Protein AF-A0A6I5CLM1-F1 (afdb_monomer_lite)

Radius of gyration: 17.9 Å; chains: 1; bounding box: 53×29×47 Å

Structure (mmCIF, N/CA/C/O backbone):
data_AF-A0A6I5CLM1-F1
#
_entry.id   AF-A0A6I5CLM1-F1
#
loop_
_atom_site.group_PDB
_atom_site.id
_atom_site.type_symbol
_atom_site.label_atom_id
_atom_site.label_alt_id
_atom_site.label_comp_id
_atom_site.label_asym_id
_atom_site.label_entity_id
_atom_site.label_seq_id
_atom_site.pdbx_PDB_ins_code
_atom_site.Cartn_x
_atom_site.Cartn_y
_atom_site.Cartn_z
_atom_site.occupancy
_atom_site.B_iso_or_equiv
_atom_site.auth_seq_id
_atom_site.auth_comp_id
_atom_site.auth_asym_id
_atom_site.auth_atom_id
_atom_site.pdbx_PDB_model_num
ATOM 1 N N . VAL A 1 1 ? 10.760 -8.159 10.565 1.00 35.19 1 VAL A N 1
ATOM 2 C CA . VAL A 1 1 ? 11.698 -9.133 9.958 1.00 35.19 1 VAL A CA 1
ATOM 3 C C . VAL A 1 1 ? 11.232 -9.385 8.535 1.00 35.19 1 VAL A C 1
ATOM 5 O O . VAL A 1 1 ? 10.293 -10.131 8.344 1.00 35.19 1 VAL A O 1
ATOM 8 N N . VAL A 1 2 ? 11.867 -8.738 7.556 1.00 48.34 2 VAL A N 1
ATOM 9 C CA . VAL A 1 2 ? 11.729 -9.040 6.118 1.00 48.34 2 VAL A CA 1
ATOM 10 C C . VAL A 1 2 ? 12.739 -10.149 5.775 1.00 48.34 2 VAL A C 1
ATOM 12 O O . VAL A 1 2 ? 13.661 -9.957 4.990 1.00 48.34 2 VAL A O 1
ATOM 15 N N . ARG A 1 3 ? 12.694 -11.292 6.476 1.00 52.75 3 ARG A N 1
ATOM 16 C CA . ARG A 1 3 ? 13.681 -12.371 6.238 1.00 52.75 3 ARG A CA 1
ATOM 17 C C . ARG A 1 3 ? 13.321 -13.227 5.032 1.00 52.75 3 ARG A C 1
ATOM 19 O O . ARG A 1 3 ? 14.227 -13.722 4.378 1.00 52.75 3 ARG A O 1
ATOM 26 N N . GLU A 1 4 ? 12.035 -13.365 4.728 1.00 69.25 4 GLU A N 1
ATOM 27 C CA . GLU A 1 4 ? 11.574 -14.263 3.663 1.00 69.25 4 GLU A CA 1
ATOM 28 C C . GLU A 1 4 ? 11.433 -13.569 2.303 1.00 69.25 4 GLU A C 1
ATOM 30 O O . GLU A 1 4 ? 11.661 -14.202 1.275 1.00 69.25 4 GLU A O 1
ATOM 35 N N . ALA A 1 5 ? 11.152 -12.261 2.272 1.00 73.94 5 ALA A N 1
ATOM 36 C CA . ALA A 1 5 ? 11.068 -11.515 1.013 1.00 73.94 5 ALA A CA 1
ATOM 37 C C . ALA A 1 5 ? 12.449 -11.140 0.449 1.00 73.94 5 ALA A C 1
ATOM 39 O O . ALA A 1 5 ? 12.628 -11.141 -0.763 1.00 73.94 5 ALA A O 1
ATOM 40 N N . THR A 1 6 ? 13.449 -10.881 1.304 1.00 83.50 6 THR A N 1
ATOM 41 C CA . THR A 1 6 ? 14.789 -10.445 0.861 1.00 83.50 6 THR A CA 1
ATOM 42 C C . THR A 1 6 ? 15.427 -11.405 -0.158 1.00 83.50 6 THR A C 1
ATOM 44 O O . THR A 1 6 ? 15.868 -10.935 -1.204 1.00 83.50 6 THR A O 1
ATOM 47 N N . PRO A 1 7 ? 15.447 -12.740 0.045 1.00 87.06 7 PRO A N 1
ATOM 48 C CA . PRO A 1 7 ? 15.981 -13.660 -0.960 1.00 87.06 7 PRO A CA 1
ATOM 49 C C . PRO A 1 7 ? 15.226 -13.626 -2.297 1.00 87.06 7 PRO A C 1
ATOM 51 O O . PRO A 1 7 ? 15.865 -13.711 -3.346 1.00 87.06 7 PRO A O 1
ATOM 54 N N . LYS A 1 8 ? 13.891 -13.479 -2.264 1.00 86.81 8 LYS A N 1
ATOM 55 C CA . LYS A 1 8 ? 13.044 -13.383 -3.464 1.00 86.81 8 LYS A CA 1
ATOM 56 C C . LYS A 1 8 ? 13.321 -12.083 -4.226 1.00 86.81 8 LYS A C 1
ATOM 58 O O . LYS A 1 8 ? 13.595 -12.122 -5.417 1.00 86.81 8 LYS A O 1
ATOM 63 N N . LEU A 1 9 ? 13.371 -10.952 -3.525 1.00 88.44 9 LEU A N 1
ATOM 64 C CA . LEU A 1 9 ? 13.687 -9.644 -4.107 1.00 88.44 9 LEU A CA 1
ATOM 65 C C . LEU A 1 9 ? 15.097 -9.599 -4.704 1.00 88.44 9 LEU A C 1
ATOM 67 O O . LEU A 1 9 ? 15.275 -9.111 -5.814 1.00 88.44 9 LEU A O 1
ATOM 71 N N . LEU A 1 10 ? 16.093 -10.179 -4.026 1.00 90.62 10 LEU A N 1
ATOM 72 C CA . LEU A 1 10 ? 17.446 -10.302 -4.578 1.00 90.62 10 LEU A CA 1
ATOM 73 C C . LEU A 1 10 ? 17.489 -11.199 -5.823 1.00 90.62 10 LEU A C 1
ATOM 75 O O . LEU A 1 10 ? 18.345 -11.016 -6.684 1.00 90.62 10 LEU A O 1
ATOM 79 N N . HIS A 1 11 ? 16.601 -12.190 -5.926 1.00 90.94 11 HIS A N 1
ATOM 80 C CA . HIS A 1 11 ? 16.484 -13.003 -7.133 1.00 90.94 11 HIS A CA 1
ATOM 81 C C . HIS A 1 11 ? 15.895 -12.207 -8.300 1.00 90.94 11 HIS A C 1
ATOM 83 O O . HIS A 1 11 ? 16.470 -12.253 -9.388 1.00 90.94 11 HIS A O 1
ATOM 89 N N . VAL A 1 12 ? 14.837 -11.429 -8.052 1.00 92.81 12 VAL A N 1
ATOM 90 C CA . VAL A 1 12 ? 14.243 -10.522 -9.045 1.00 92.81 12 VAL A CA 1
ATOM 91 C C . VAL A 1 12 ? 15.262 -9.474 -9.498 1.00 92.81 12 VAL A C 1
ATOM 93 O O . VAL A 1 12 ? 15.485 -9.336 -10.696 1.00 92.81 12 VAL A O 1
ATOM 96 N N . ALA A 1 13 ? 15.966 -8.815 -8.574 1.00 91.88 13 ALA A N 1
ATOM 97 C CA . ALA A 1 13 ? 17.010 -7.840 -8.900 1.00 91.88 13 ALA A CA 1
ATOM 98 C C . ALA A 1 13 ? 18.083 -8.426 -9.837 1.00 91.88 13 ALA A C 1
ATOM 100 O O . ALA A 1 13 ? 18.409 -7.837 -10.865 1.00 91.88 13 ALA A O 1
ATOM 101 N N . ARG A 1 14 ? 18.561 -9.646 -9.550 1.00 92.75 14 ARG A N 1
ATOM 102 C CA . ARG A 1 14 ? 19.512 -10.347 -10.429 1.00 92.75 14 ARG A CA 1
ATOM 103 C C . ARG A 1 14 ? 18.935 -10.651 -11.813 1.00 92.75 14 ARG A C 1
ATOM 105 O O . ARG A 1 14 ? 19.669 -10.548 -12.791 1.00 92.75 14 ARG A O 1
ATOM 112 N N . SER A 1 15 ? 17.657 -11.030 -11.906 1.00 94.19 15 SER A N 1
ATOM 113 C CA . SER A 1 15 ? 16.994 -11.261 -13.203 1.00 94.19 15 SER A CA 1
ATOM 114 C C . SER A 1 15 ? 16.879 -9.981 -14.039 1.00 94.19 15 SER A C 1
ATOM 116 O O . SER A 1 15 ? 16.939 -10.047 -15.261 1.00 94.19 15 SER A O 1
ATOM 118 N N . LEU A 1 16 ? 16.802 -8.819 -13.383 1.00 92.00 16 LEU A N 1
ATOM 119 C CA . LEU A 1 16 ? 16.817 -7.495 -14.009 1.00 92.00 16 LEU A CA 1
ATOM 120 C C . LEU A 1 16 ? 18.232 -6.967 -14.295 1.00 92.00 16 LEU A C 1
ATOM 122 O O . LEU A 1 16 ? 18.377 -5.827 -14.723 1.00 92.00 16 LEU A O 1
ATOM 126 N N . HIS A 1 17 ? 19.269 -7.778 -14.064 1.00 92.50 17 HIS A N 1
ATOM 127 C CA . HIS A 1 17 ? 20.675 -7.390 -14.194 1.00 92.50 17 HIS A CA 1
ATOM 128 C C . HIS A 1 17 ? 21.109 -6.232 -13.280 1.00 92.50 17 HIS A C 1
ATOM 130 O O . HIS A 1 17 ? 22.076 -5.549 -13.602 1.00 92.50 17 HIS A O 1
ATOM 136 N N . MET A 1 18 ? 20.432 -6.045 -12.142 1.00 92.00 18 MET A N 1
ATOM 137 C CA . MET A 1 18 ? 20.835 -5.064 -11.132 1.00 92.00 18 MET A CA 1
ATOM 138 C C . MET A 1 18 ? 22.035 -5.571 -10.327 1.00 92.00 18 MET A C 1
ATOM 140 O O . MET A 1 18 ? 22.069 -6.743 -9.924 1.00 92.00 18 MET A O 1
ATOM 144 N N . ASP A 1 19 ? 22.991 -4.687 -10.060 1.00 88.50 19 ASP A N 1
ATOM 145 C CA . ASP A 1 19 ? 24.151 -4.956 -9.210 1.00 88.50 19 ASP A CA 1
ATOM 146 C C . ASP A 1 19 ? 24.024 -4.339 -7.799 1.00 88.50 19 ASP A C 1
ATOM 148 O O . ASP A 1 19 ? 22.963 -3.871 -7.384 1.00 88.50 19 ASP A O 1
ATOM 152 N N . GLU A 1 20 ? 25.086 -4.423 -6.990 1.00 85.44 20 GLU A N 1
ATOM 153 C CA . GLU A 1 20 ? 25.080 -3.861 -5.631 1.00 85.44 20 GLU A CA 1
ATOM 154 C C . GLU A 1 20 ? 25.008 -2.324 -5.620 1.00 85.44 20 GLU A C 1
ATOM 156 O O . GLU A 1 20 ? 24.474 -1.752 -4.668 1.00 85.44 20 GLU A O 1
ATOM 161 N N . GLU A 1 21 ? 25.526 -1.653 -6.653 1.00 87.75 21 GLU A N 1
ATOM 162 C CA . GLU A 1 21 ? 25.438 -0.198 -6.784 1.00 87.75 21 GLU A CA 1
ATOM 163 C C . GLU A 1 21 ? 23.982 0.202 -7.045 1.00 87.75 21 GLU A C 1
ATOM 165 O O . GLU A 1 21 ? 23.446 1.028 -6.307 1.00 87.75 21 GLU A O 1
ATOM 170 N N . ASP A 1 22 ? 23.299 -0.489 -7.964 1.00 85.75 22 ASP A N 1
ATOM 171 C CA . ASP A 1 22 ? 21.871 -0.276 -8.241 1.00 85.75 22 ASP A CA 1
ATOM 172 C C . ASP A 1 22 ? 20.992 -0.478 -6.991 1.00 85.75 22 ASP A C 1
ATOM 174 O O . ASP A 1 22 ? 20.007 0.228 -6.784 1.00 85.75 22 ASP A O 1
ATOM 178 N N . LEU A 1 23 ? 21.339 -1.441 -6.130 1.00 84.94 23 LEU A N 1
ATOM 179 C CA . LEU A 1 23 ? 20.594 -1.733 -4.896 1.00 84.94 23 LEU A CA 1
ATOM 180 C C . LEU A 1 23 ? 20.884 -0.761 -3.745 1.00 84.94 23 LEU A C 1
ATOM 182 O O . LEU A 1 23 ? 20.175 -0.783 -2.734 1.00 84.94 23 LEU A O 1
ATOM 186 N N . THR A 1 24 ? 21.932 0.054 -3.861 1.00 86.81 24 THR A N 1
ATOM 187 C CA . THR A 1 24 ? 22.310 1.055 -2.853 1.00 86.81 24 THR A CA 1
ATOM 188 C C . THR A 1 24 ? 22.041 2.487 -3.304 1.00 86.81 24 THR A C 1
ATOM 190 O O . THR A 1 24 ? 22.292 3.412 -2.526 1.00 86.81 24 THR A O 1
ATOM 193 N N . ASP A 1 25 ? 21.488 2.675 -4.505 1.00 83.88 25 ASP A N 1
ATOM 194 C CA . ASP A 1 25 ? 21.020 3.966 -4.996 1.00 83.88 25 ASP A CA 1
ATOM 195 C C . ASP A 1 25 ? 19.682 4.329 -4.336 1.00 83.88 25 ASP A C 1
ATOM 197 O O . ASP A 1 25 ? 18.637 3.720 -4.576 1.00 83.88 25 ASP A O 1
ATOM 201 N N . TRP A 1 26 ? 19.723 5.309 -3.434 1.00 85.44 26 TRP A N 1
ATOM 202 C CA . TRP A 1 26 ? 18.547 5.773 -2.705 1.00 85.44 26 TRP A CA 1
ATOM 203 C C . TRP A 1 26 ? 17.956 6.993 -3.400 1.00 85.44 26 TRP A C 1
ATOM 205 O O . TRP A 1 26 ? 18.669 7.963 -3.660 1.00 85.44 26 TRP A O 1
ATOM 215 N N . SER A 1 27 ? 16.636 6.997 -3.591 1.00 88.00 27 SER A N 1
ATOM 216 C CA . SER A 1 27 ? 15.929 8.185 -4.074 1.00 88.00 27 SER A CA 1
ATOM 217 C C . SER A 1 27 ? 16.218 9.395 -3.175 1.00 88.00 27 SER A C 1
ATOM 219 O O . SER A 1 27 ? 16.195 9.305 -1.941 1.00 88.00 27 SER A O 1
ATOM 221 N N . THR A 1 28 ? 16.471 10.548 -3.793 1.00 89.44 28 THR A N 1
ATOM 222 C CA . THR A 1 28 ? 16.598 11.836 -3.094 1.00 89.44 28 THR A CA 1
ATOM 223 C C . THR A 1 28 ? 15.258 12.548 -2.931 1.00 89.44 28 THR A C 1
ATOM 225 O O . THR A 1 28 ? 15.173 13.553 -2.221 1.00 89.44 28 THR A O 1
ATOM 228 N N . GLU A 1 29 ? 14.207 12.049 -3.580 1.00 92.50 29 GLU A N 1
ATOM 229 C CA . GLU A 1 29 ? 12.880 12.644 -3.553 1.00 92.50 29 GLU A CA 1
ATOM 230 C C . GLU A 1 29 ? 12.167 12.300 -2.247 1.00 92.50 29 GLU A C 1
ATOM 232 O O . GLU A 1 29 ? 11.964 11.138 -1.894 1.00 92.50 29 GLU A O 1
ATOM 237 N N . LEU A 1 30 ? 11.712 13.328 -1.525 1.00 90.69 30 LEU A N 1
ATOM 238 C CA . LEU A 1 30 ? 11.019 13.138 -0.246 1.00 90.69 30 LEU A CA 1
ATOM 239 C C . LEU A 1 30 ? 9.794 12.220 -0.388 1.00 90.69 30 LEU A C 1
ATOM 241 O O . LEU A 1 30 ? 9.481 11.447 0.519 1.00 90.69 30 LEU A O 1
ATOM 245 N N . GLY A 1 31 ? 9.115 12.295 -1.535 1.00 93.56 31 GLY A N 1
ATOM 246 C CA . GLY A 1 31 ? 7.922 11.507 -1.806 1.00 93.56 31 GLY A CA 1
ATOM 247 C C . GLY A 1 31 ? 8.176 9.993 -1.833 1.00 93.56 31 GLY A C 1
ATOM 248 O O . GLY A 1 31 ? 7.281 9.248 -1.429 1.00 93.56 31 GLY A O 1
ATOM 249 N N . ALA A 1 32 ? 9.396 9.539 -2.161 1.00 92.88 32 ALA A N 1
ATOM 250 C CA . ALA A 1 32 ? 9.785 8.124 -2.106 1.00 92.88 32 ALA A CA 1
ATOM 251 C C . ALA A 1 32 ? 9.716 7.543 -0.681 1.00 92.88 32 ALA A C 1
ATOM 253 O O . ALA A 1 32 ? 9.542 6.341 -0.496 1.00 92.88 32 ALA A O 1
ATOM 254 N N . TYR A 1 33 ? 9.766 8.402 0.342 1.00 95.19 33 TYR A N 1
ATOM 255 C CA . TYR A 1 33 ? 9.690 8.012 1.751 1.00 95.19 33 TYR A CA 1
ATOM 256 C C . TYR A 1 33 ? 8.310 8.247 2.380 1.00 95.19 33 TYR A C 1
ATOM 258 O O . TYR A 1 33 ? 8.136 8.031 3.583 1.00 95.19 33 TYR A O 1
ATOM 266 N N . SER A 1 34 ? 7.311 8.667 1.593 1.00 96.31 34 SER A N 1
ATOM 267 C CA . SER A 1 34 ? 5.971 9.014 2.094 1.00 96.31 34 SER A CA 1
ATOM 268 C C . SER A 1 34 ? 5.319 7.867 2.854 1.00 96.31 34 SER A C 1
ATOM 270 O O . SER A 1 34 ? 4.768 8.077 3.937 1.00 96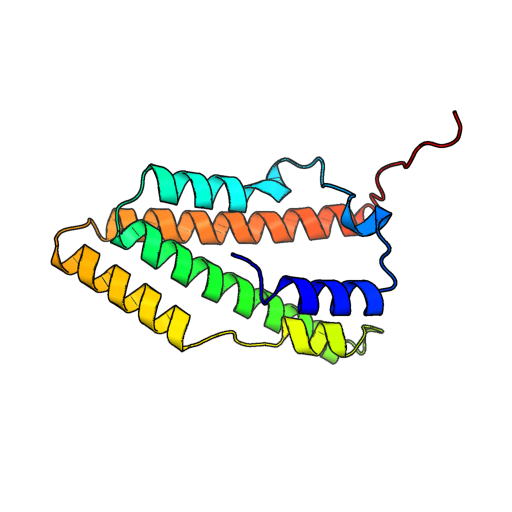.31 34 SER A O 1
ATOM 272 N N . PHE A 1 35 ? 5.406 6.650 2.311 1.00 95.88 35 PHE A N 1
ATOM 273 C CA . PHE A 1 35 ? 4.868 5.455 2.952 1.00 95.88 35 PHE A CA 1
ATOM 274 C C . PHE A 1 35 ? 5.558 5.169 4.290 1.00 95.88 35 PHE A C 1
ATOM 276 O O . PHE A 1 35 ? 4.880 5.009 5.302 1.00 95.88 35 PHE A O 1
ATOM 283 N N . HIS A 1 36 ? 6.894 5.194 4.332 1.00 94.62 36 HIS A N 1
ATOM 284 C CA . HIS A 1 36 ? 7.659 4.969 5.563 1.00 94.62 36 HIS A CA 1
ATOM 285 C C . HIS A 1 36 ? 7.304 5.983 6.655 1.00 94.62 36 HIS A C 1
ATOM 287 O O . HIS A 1 36 ? 7.141 5.611 7.821 1.00 94.62 36 HIS A O 1
ATOM 293 N N . GLY A 1 37 ? 7.138 7.253 6.276 1.00 96.62 37 GLY A N 1
ATOM 294 C CA . GLY A 1 37 ? 6.687 8.306 7.181 1.00 96.62 37 GLY A CA 1
ATOM 295 C C . GLY A 1 37 ? 5.278 8.047 7.717 1.00 96.62 37 GLY A C 1
ATOM 296 O O . GLY A 1 37 ? 5.062 8.120 8.926 1.00 96.62 37 GLY A O 1
ATOM 297 N N . ALA A 1 38 ? 4.330 7.692 6.844 1.00 97.19 38 ALA A N 1
ATOM 298 C CA . ALA A 1 38 ? 2.958 7.395 7.248 1.00 97.19 38 ALA A CA 1
ATOM 299 C C . ALA A 1 38 ? 2.871 6.159 8.151 1.00 97.19 38 ALA A C 1
ATOM 301 O O . ALA A 1 38 ? 2.257 6.239 9.211 1.00 97.19 38 ALA A O 1
ATOM 302 N N . ALA A 1 39 ? 3.532 5.058 7.790 1.00 95.88 39 ALA A N 1
ATOM 303 C CA . ALA A 1 39 ? 3.564 3.837 8.590 1.00 95.88 39 ALA A CA 1
ATOM 304 C C . ALA A 1 39 ? 4.173 4.083 9.981 1.00 95.88 39 ALA A C 1
ATOM 306 O O . ALA A 1 39 ? 3.606 3.668 10.991 1.00 95.88 39 ALA A O 1
ATOM 307 N N . SER A 1 40 ? 5.283 4.828 10.052 1.00 96.94 40 SER A N 1
ATOM 308 C CA . SER A 1 40 ? 5.918 5.187 11.328 1.00 96.94 40 SER A CA 1
ATOM 309 C C . SER A 1 40 ? 5.016 6.069 12.190 1.00 96.94 40 SER A C 1
ATOM 311 O O . SER A 1 40 ? 4.929 5.881 13.401 1.00 96.94 40 SER A O 1
ATOM 313 N N . TRP A 1 41 ? 4.318 7.024 11.574 1.00 97.44 41 TRP A N 1
ATOM 314 C CA . TRP A 1 41 ? 3.380 7.892 12.277 1.00 97.44 41 TRP A CA 1
ATOM 315 C C . TRP A 1 41 ? 2.167 7.120 12.806 1.00 97.44 41 TRP A C 1
ATOM 317 O O . TRP A 1 41 ? 1.813 7.298 13.970 1.00 97.44 41 TRP A O 1
ATOM 327 N N . VAL A 1 42 ? 1.577 6.222 12.010 1.00 97.69 42 VAL A N 1
ATOM 328 C CA . VAL A 1 42 ? 0.494 5.332 12.464 1.00 97.69 42 VAL A CA 1
ATOM 329 C C . VAL A 1 42 ? 0.966 4.479 13.639 1.00 97.69 42 VAL A C 1
ATOM 331 O O . VAL A 1 42 ? 0.296 4.444 14.663 1.00 97.69 42 VAL A O 1
ATOM 334 N N . ALA A 1 43 ? 2.142 3.857 13.541 1.00 95.44 43 ALA A N 1
ATOM 335 C CA . ALA A 1 43 ? 2.683 3.028 14.616 1.00 95.44 43 ALA A CA 1
ATOM 336 C C . ALA A 1 43 ? 2.934 3.809 15.920 1.00 95.44 43 ALA A C 1
ATOM 338 O O . ALA A 1 43 ? 2.821 3.248 17.006 1.00 95.44 43 ALA A O 1
ATOM 339 N N . ALA A 1 44 ? 3.290 5.093 15.823 1.00 96.62 44 ALA A N 1
ATOM 340 C CA . ALA A 1 44 ? 3.587 5.932 16.981 1.00 96.62 44 ALA A CA 1
ATOM 341 C C . ALA A 1 44 ? 2.359 6.633 17.584 1.00 96.62 44 ALA A C 1
ATOM 343 O O . ALA A 1 44 ? 2.421 7.056 18.738 1.00 96.62 44 ALA A O 1
ATOM 344 N N . SER A 1 45 ? 1.288 6.825 16.810 1.00 95.44 45 SER A N 1
ATOM 345 C CA . SER A 1 45 ? 0.166 7.692 17.204 1.00 95.44 45 SER A CA 1
ATOM 346 C C . SER A 1 45 ? -1.223 7.082 17.064 1.00 95.44 45 SER A C 1
ATOM 348 O O . SER A 1 45 ? -2.151 7.618 17.659 1.00 95.44 45 SER A O 1
ATOM 350 N N . GLY A 1 46 ? -1.370 5.998 16.304 1.00 95.62 46 GLY A N 1
ATOM 351 C CA . GLY A 1 46 ? -2.653 5.354 16.066 1.00 95.62 46 GLY A CA 1
ATOM 352 C C . GLY A 1 46 ? -3.022 4.345 17.149 1.00 95.62 46 GLY A C 1
ATOM 353 O O . GLY A 1 46 ? -2.166 3.764 17.819 1.00 95.62 46 GLY A O 1
ATOM 354 N N . SER A 1 47 ? -4.324 4.110 17.276 1.00 98.19 47 SER A N 1
ATOM 355 C CA . SER A 1 47 ? -4.883 2.996 18.043 1.00 98.19 47 SER A CA 1
ATOM 356 C C . SER A 1 47 ? -4.541 1.617 17.452 1.00 98.19 47 SER A C 1
ATOM 358 O O . SER A 1 47 ? -3.991 1.500 16.351 1.00 98.19 47 SER A O 1
ATOM 360 N N . GLN A 1 48 ? -4.900 0.543 18.166 1.00 98.06 48 GLN A N 1
ATOM 361 C CA . GLN A 1 48 ? -4.736 -0.829 17.673 1.00 98.06 48 GLN A CA 1
ATOM 362 C C . GLN A 1 48 ? -5.510 -1.028 16.366 1.00 98.06 48 GLN A C 1
ATOM 364 O O . GLN A 1 48 ? -4.948 -1.526 15.387 1.00 98.06 48 GLN A O 1
ATOM 369 N N . ALA A 1 49 ? -6.777 -0.601 16.333 1.00 98.50 49 ALA A N 1
ATOM 370 C CA . ALA A 1 49 ? -7.603 -0.685 15.139 1.00 98.50 49 ALA A CA 1
ATOM 371 C C . ALA A 1 49 ? -7.007 0.119 13.977 1.00 98.50 49 ALA A C 1
ATOM 373 O O . ALA A 1 49 ? -7.014 -0.362 12.843 1.00 98.50 49 ALA A O 1
ATOM 374 N N . ALA A 1 50 ? -6.447 1.303 14.251 1.00 98.44 50 ALA A N 1
ATOM 375 C CA . ALA A 1 50 ? -5.797 2.128 13.239 1.00 98.44 50 ALA A CA 1
ATOM 376 C C . ALA A 1 50 ? -4.543 1.467 12.658 1.00 98.44 50 ALA A C 1
ATOM 378 O O . ALA A 1 50 ? -4.404 1.404 11.437 1.00 98.44 50 ALA A O 1
ATOM 379 N N . ALA A 1 51 ? -3.658 0.941 13.506 1.00 98.06 51 ALA A N 1
ATOM 380 C CA . ALA A 1 51 ? -2.442 0.269 13.061 1.00 98.06 51 ALA A CA 1
ATOM 381 C C . ALA A 1 51 ? -2.746 -1.000 12.251 1.00 98.06 51 ALA A C 1
ATOM 383 O O . ALA A 1 51 ? -2.174 -1.199 11.179 1.00 98.06 51 ALA A O 1
ATOM 384 N N . ALA A 1 52 ? -3.682 -1.826 12.723 1.00 98.00 52 ALA A N 1
ATOM 385 C CA . ALA A 1 52 ? -4.062 -3.057 12.039 1.00 98.00 52 ALA A CA 1
ATOM 386 C C . ALA A 1 52 ? -4.786 -2.788 10.709 1.00 98.00 52 ALA A C 1
ATOM 388 O O . ALA A 1 52 ? -4.448 -3.395 9.693 1.00 98.00 52 ALA A O 1
ATOM 389 N N . LEU A 1 53 ? -5.707 -1.816 10.671 1.00 98.44 53 LEU A N 1
ATOM 390 C CA . LEU A 1 53 ? -6.422 -1.480 9.436 1.00 98.44 53 LEU A CA 1
ATOM 391 C C . LEU A 1 53 ? -5.493 -0.826 8.407 1.00 98.44 53 LEU A C 1
ATOM 393 O O . LEU A 1 53 ? -5.643 -1.047 7.205 1.00 98.44 53 LEU A O 1
ATOM 397 N N . ALA A 1 54 ? -4.521 -0.037 8.866 1.00 97.94 54 ALA A N 1
ATOM 398 C CA . ALA A 1 54 ? -3.481 0.517 8.014 1.00 97.94 54 ALA A CA 1
ATOM 399 C C . ALA A 1 54 ? -2.591 -0.576 7.404 1.00 97.94 54 ALA A C 1
ATOM 401 O O . ALA A 1 54 ? -2.321 -0.511 6.208 1.00 97.94 54 ALA A O 1
ATOM 402 N N . ALA A 1 55 ? -2.198 -1.594 8.179 1.00 96.12 55 ALA A N 1
ATOM 403 C CA . ALA A 1 55 ? -1.430 -2.735 7.676 1.00 96.12 55 ALA A CA 1
ATOM 404 C C . ALA A 1 55 ? -2.225 -3.564 6.653 1.00 96.12 55 ALA A C 1
ATOM 406 O O . ALA A 1 55 ? -1.707 -3.882 5.589 1.00 96.12 55 ALA A O 1
ATOM 407 N N . HIS A 1 56 ? -3.503 -3.842 6.931 1.00 96.62 56 HIS A N 1
ATOM 408 C CA . HIS A 1 56 ? -4.398 -4.468 5.953 1.00 96.62 56 HIS A CA 1
ATOM 409 C C . HIS A 1 56 ? -4.479 -3.644 4.660 1.00 96.62 56 HIS A C 1
ATOM 411 O O . HIS A 1 56 ? -4.335 -4.158 3.557 1.00 96.62 56 HIS A O 1
ATOM 417 N N . THR A 1 57 ? -4.684 -2.332 4.786 1.00 96.44 57 THR A N 1
ATOM 418 C CA . THR A 1 57 ? -4.824 -1.443 3.625 1.00 96.44 57 THR A CA 1
ATOM 419 C C . THR A 1 57 ? -3.544 -1.365 2.796 1.00 96.44 57 THR A C 1
ATOM 421 O O . THR A 1 57 ? -3.630 -1.341 1.572 1.00 96.44 57 THR A O 1
ATOM 424 N N . ASP A 1 58 ? -2.373 -1.349 3.436 1.00 94.75 58 ASP A N 1
ATOM 425 C CA . ASP A 1 58 ? -1.077 -1.434 2.759 1.00 94.75 58 ASP A CA 1
ATOM 426 C C . ASP A 1 58 ? -0.992 -2.678 1.867 1.00 94.75 58 ASP A C 1
ATOM 428 O O . ASP A 1 58 ? -0.778 -2.547 0.663 1.00 94.75 58 ASP A O 1
ATOM 432 N N . MET A 1 59 ? -1.273 -3.863 2.423 1.00 93.00 59 MET A N 1
ATOM 433 C CA . MET A 1 59 ? -1.256 -5.125 1.673 1.00 93.00 59 MET A CA 1
ATOM 434 C C . MET A 1 59 ? -2.210 -5.082 0.475 1.00 93.00 59 MET A C 1
ATOM 436 O O . MET A 1 59 ? -1.797 -5.341 -0.655 1.00 93.00 59 MET A O 1
ATOM 440 N N . GLN A 1 60 ? -3.457 -4.652 0.691 1.00 93.06 60 GLN A N 1
ATOM 441 C CA . GLN A 1 60 ? -4.454 -4.567 -0.379 1.00 93.06 60 GLN A CA 1
ATOM 442 C C . GLN A 1 60 ? -4.035 -3.616 -1.506 1.00 93.06 60 GLN A C 1
ATOM 444 O O . GLN A 1 60 ? -4.192 -3.938 -2.684 1.00 93.06 60 GLN A O 1
ATOM 449 N N . VAL A 1 61 ? -3.496 -2.440 -1.172 1.00 92.19 61 VAL A N 1
ATOM 450 C CA . VAL A 1 61 ? -3.081 -1.455 -2.182 1.00 92.19 61 VAL A CA 1
ATOM 451 C C . VAL A 1 61 ? -1.801 -1.904 -2.890 1.00 92.19 61 VAL A C 1
ATOM 453 O O . VAL A 1 61 ? -1.705 -1.756 -4.111 1.00 92.19 61 VAL A O 1
ATOM 456 N N . TYR A 1 62 ? -0.838 -2.473 -2.161 1.00 90.00 62 TYR A N 1
ATOM 457 C CA . TYR A 1 62 ? 0.419 -2.957 -2.723 1.00 90.00 62 TYR A CA 1
ATOM 458 C C . TYR A 1 62 ? 0.194 -4.111 -3.701 1.00 90.00 62 TYR A C 1
ATOM 460 O O . TYR A 1 62 ? 0.580 -3.989 -4.864 1.00 90.00 62 TYR A O 1
ATOM 468 N N . TYR A 1 63 ? -0.471 -5.191 -3.274 1.00 90.50 63 TYR A N 1
ATOM 469 C CA . TYR A 1 63 ? -0.674 -6.371 -4.119 1.00 90.50 63 TYR A CA 1
ATOM 470 C C . TYR A 1 63 ? -1.569 -6.066 -5.321 1.00 90.50 63 TYR A C 1
ATOM 472 O O . TYR A 1 63 ? -1.252 -6.476 -6.438 1.00 90.50 63 TYR A O 1
ATOM 480 N N . ALA A 1 64 ? -2.631 -5.268 -5.146 1.00 87.75 64 ALA A N 1
ATOM 481 C CA . ALA A 1 64 ? -3.476 -4.858 -6.267 1.00 87.75 64 ALA A CA 1
ATOM 482 C C . ALA A 1 64 ? -2.700 -4.026 -7.302 1.00 87.75 64 ALA A C 1
ATOM 484 O O . ALA A 1 64 ? -2.841 -4.249 -8.508 1.00 87.75 64 ALA A O 1
ATOM 485 N N . GLY A 1 65 ? -1.866 -3.084 -6.846 1.00 86.12 65 GLY A N 1
ATOM 486 C CA . GLY A 1 65 ? -1.009 -2.279 -7.717 1.00 86.12 65 GLY A CA 1
ATOM 487 C C . GLY A 1 65 ? 0.037 -3.124 -8.445 1.00 86.12 65 GLY A C 1
ATOM 488 O O . GLY A 1 65 ? 0.150 -3.043 -9.669 1.00 86.12 65 GLY A O 1
ATOM 489 N N . ALA A 1 66 ? 0.748 -3.979 -7.710 1.00 89.25 66 ALA A N 1
ATOM 490 C CA . ALA A 1 66 ? 1.758 -4.892 -8.237 1.00 89.25 66 ALA A CA 1
ATOM 491 C C . ALA A 1 66 ? 1.182 -5.841 -9.302 1.00 89.25 66 ALA A C 1
ATOM 493 O O . ALA A 1 66 ? 1.686 -5.892 -10.428 1.00 89.25 66 ALA A O 1
ATOM 494 N N . SER A 1 67 ? 0.057 -6.491 -8.997 1.00 90.06 67 SER A N 1
ATOM 495 C CA . SER A 1 67 ? -0.624 -7.407 -9.918 1.00 90.06 67 SER A CA 1
ATOM 496 C C . SER A 1 67 ? -1.121 -6.687 -11.174 1.00 90.06 67 SER A C 1
ATOM 498 O O . SER A 1 67 ? -1.033 -7.214 -12.287 1.00 90.06 67 SER A O 1
ATOM 500 N N . ALA A 1 68 ? -1.627 -5.454 -11.037 1.00 88.12 68 ALA A N 1
ATOM 501 C CA . ALA A 1 68 ? -2.053 -4.651 -12.181 1.00 88.12 68 ALA A CA 1
ATOM 502 C C . ALA A 1 68 ? -0.876 -4.303 -13.108 1.00 88.12 68 ALA A C 1
ATOM 504 O O . ALA A 1 68 ? -1.016 -4.391 -14.331 1.00 88.12 68 ALA A O 1
ATOM 505 N N . VAL A 1 69 ? 0.289 -3.966 -12.543 1.00 87.88 69 VAL A N 1
ATOM 506 C CA . VAL A 1 69 ? 1.522 -3.720 -13.307 1.00 87.88 69 VAL A CA 1
ATOM 507 C C . VAL A 1 69 ? 1.991 -4.998 -14.006 1.00 87.88 69 VAL A C 1
ATOM 509 O O . VAL A 1 69 ? 2.182 -4.983 -15.222 1.00 87.88 69 VAL A O 1
ATOM 512 N N . ALA A 1 70 ? 2.103 -6.119 -13.288 1.00 90.88 70 ALA A N 1
ATOM 513 C CA . ALA A 1 70 ? 2.541 -7.397 -13.853 1.00 90.88 70 ALA A CA 1
ATOM 514 C C . ALA A 1 70 ? 1.613 -7.889 -14.980 1.00 90.88 70 ALA A C 1
ATOM 516 O O . ALA A 1 70 ? 2.060 -8.402 -16.008 1.00 90.88 70 ALA A O 1
ATOM 517 N N . ARG A 1 71 ? 0.297 -7.705 -14.829 1.00 89.31 71 ARG A N 1
ATOM 518 C CA . ARG A 1 71 ? -0.679 -7.987 -15.893 1.00 89.31 71 ARG A CA 1
ATOM 519 C C . ARG A 1 71 ? -0.489 -7.076 -17.097 1.00 89.31 71 ARG A C 1
ATOM 521 O O . ARG A 1 71 ? -0.445 -7.562 -18.222 1.00 89.31 71 ARG A O 1
ATOM 528 N N . ARG A 1 72 ? -0.321 -5.770 -16.873 1.00 90.19 72 ARG A N 1
ATOM 529 C CA . ARG A 1 72 ? -0.132 -4.812 -17.966 1.00 90.19 72 ARG A CA 1
ATOM 530 C C . ARG A 1 72 ? 1.143 -5.089 -18.764 1.00 90.19 72 ARG A C 1
ATOM 532 O O . ARG A 1 72 ? 1.107 -4.963 -19.983 1.00 90.19 72 ARG A O 1
ATOM 539 N N . LEU A 1 73 ? 2.233 -5.473 -18.098 1.00 91.25 73 LEU A N 1
ATOM 540 C CA . LEU A 1 73 ? 3.493 -5.848 -18.748 1.00 91.25 73 LEU A CA 1
ATOM 541 C C . LEU A 1 73 ? 3.329 -7.088 -19.635 1.00 91.25 73 LEU A C 1
ATOM 543 O O . LEU A 1 73 ? 3.780 -7.069 -20.779 1.00 91.25 73 LEU A O 1
ATOM 547 N N . ARG A 1 74 ? 2.605 -8.111 -19.157 1.00 89.50 74 ARG A N 1
ATOM 548 C CA . ARG A 1 74 ? 2.238 -9.287 -19.967 1.00 89.50 74 ARG A CA 1
ATOM 549 C C . ARG A 1 74 ? 1.398 -8.909 -21.187 1.00 89.50 74 ARG A C 1
ATOM 551 O O . ARG A 1 74 ? 1.713 -9.326 -22.293 1.00 89.50 74 ARG A O 1
ATOM 558 N N . ASP A 1 75 ? 0.373 -8.076 -21.007 1.00 92.56 75 ASP A N 1
ATOM 559 C CA . ASP A 1 75 ? -0.505 -7.638 -22.105 1.00 92.56 75 ASP A CA 1
ATOM 560 C C . ASP A 1 75 ? 0.231 -6.810 -23.173 1.00 92.56 75 ASP A C 1
ATOM 562 O O . ASP A 1 75 ? -0.240 -6.682 -24.304 1.00 92.56 75 ASP A O 1
ATOM 566 N N . MET A 1 76 ? 1.351 -6.188 -22.801 1.00 93.44 76 MET A N 1
ATOM 567 C CA . MET A 1 76 ? 2.198 -5.399 -23.695 1.00 93.44 76 MET A CA 1
ATOM 568 C C . MET A 1 76 ? 3.294 -6.218 -24.380 1.00 93.44 76 MET A C 1
ATOM 570 O O . MET A 1 76 ? 4.009 -5.639 -25.195 1.00 93.44 76 MET A O 1
ATOM 574 N N . ASP A 1 77 ? 3.433 -7.507 -24.054 1.00 90.75 77 ASP A N 1
ATOM 575 C CA . ASP A 1 77 ? 4.566 -8.344 -24.471 1.00 90.75 77 ASP A CA 1
ATOM 576 C C . ASP A 1 77 ? 5.915 -7.670 -24.150 1.00 90.75 77 ASP A C 1
ATOM 578 O O . ASP A 1 77 ? 6.839 -7.623 -24.959 1.00 90.75 77 ASP A O 1
ATOM 582 N N . ALA A 1 78 ? 5.991 -7.037 -22.972 1.00 91.12 78 ALA A N 1
ATOM 583 C CA . ALA A 1 78 ? 7.194 -6.343 -22.541 1.00 91.12 78 ALA A CA 1
ATOM 584 C C . ALA A 1 78 ? 8.316 -7.352 -22.251 1.00 91.12 78 ALA A C 1
ATOM 586 O O . ALA A 1 78 ? 8.079 -8.385 -21.626 1.00 91.12 78 ALA A O 1
ATOM 587 N N . GLU A 1 79 ? 9.550 -7.019 -22.639 1.00 91.81 79 GLU A N 1
ATOM 588 C CA . GLU A 1 79 ? 10.748 -7.815 -22.339 1.00 91.81 79 GLU A CA 1
ATOM 589 C C . GLU A 1 79 ? 11.119 -7.695 -20.849 1.00 91.81 79 GLU A C 1
ATOM 591 O O . GLU A 1 79 ? 12.051 -6.988 -20.469 1.00 91.81 79 GLU A O 1
ATOM 596 N N . VAL A 1 80 ? 10.346 -8.354 -19.984 1.00 90.94 80 VAL A N 1
ATOM 597 C CA . VAL A 1 80 ? 10.543 -8.390 -18.530 1.00 90.94 80 VAL A CA 1
ATOM 598 C C . VAL A 1 80 ? 10.725 -9.848 -18.090 1.00 90.94 80 VAL A C 1
ATOM 600 O O . VAL A 1 80 ? 9.959 -10.703 -18.540 1.00 90.94 80 VAL A O 1
ATOM 603 N N . PRO A 1 81 ? 11.709 -10.166 -17.224 1.00 94.19 81 PRO A N 1
ATOM 604 C CA . PRO A 1 81 ? 11.927 -11.529 -16.746 1.00 94.19 81 PRO A CA 1
ATOM 605 C C . PRO A 1 81 ? 10.682 -12.134 -16.090 1.00 94.19 81 PRO A C 1
ATOM 607 O O . PRO A 1 81 ? 9.954 -11.448 -15.366 1.00 94.19 81 PRO A O 1
ATOM 610 N N . GLN A 1 82 ? 10.463 -13.435 -16.290 1.00 91.38 82 GLN A N 1
ATOM 611 C CA . GLN A 1 82 ? 9.315 -14.134 -15.709 1.00 91.38 82 GLN A CA 1
ATOM 612 C C . GLN A 1 82 ? 9.353 -14.087 -14.176 1.00 91.38 82 GLN A C 1
ATOM 614 O O . GLN A 1 82 ? 8.313 -13.950 -13.547 1.00 91.38 82 GLN A O 1
ATOM 619 N N . GLU A 1 83 ? 10.543 -14.098 -13.577 1.00 92.00 83 GLU A N 1
ATOM 620 C CA . GLU A 1 83 ? 10.751 -13.985 -12.133 1.00 92.00 83 GLU A CA 1
ATOM 621 C C . GLU A 1 83 ? 10.171 -12.686 -11.555 1.00 92.00 83 GLU A C 1
ATOM 623 O O . GLU A 1 83 ? 9.650 -12.684 -10.440 1.00 92.00 83 GLU A O 1
ATOM 628 N N . PHE A 1 84 ? 10.241 -11.582 -12.306 1.00 92.00 84 PHE A N 1
ATOM 629 C CA . PHE A 1 84 ? 9.617 -10.319 -11.915 1.00 92.00 84 PHE A CA 1
ATOM 630 C C . PHE A 1 84 ? 8.093 -10.441 -11.950 1.00 92.00 84 PHE A C 1
ATOM 632 O O . PHE A 1 84 ? 7.416 -10.047 -11.002 1.00 92.00 84 PHE A O 1
ATOM 639 N N . ILE A 1 85 ? 7.551 -11.004 -13.033 1.00 93.25 85 ILE A N 1
ATOM 640 C CA . ILE A 1 85 ? 6.106 -11.186 -13.197 1.00 93.25 85 ILE A CA 1
ATOM 641 C C . ILE A 1 85 ? 5.552 -12.098 -12.101 1.00 93.25 85 ILE A C 1
ATOM 643 O O . ILE A 1 85 ? 4.576 -11.727 -11.461 1.00 93.25 85 ILE A O 1
ATOM 647 N N . ASP A 1 86 ? 6.197 -13.233 -11.843 1.00 90.81 86 ASP A N 1
ATOM 648 C CA . ASP A 1 86 ? 5.776 -14.202 -10.829 1.00 90.81 86 ASP A CA 1
ATOM 649 C C . ASP A 1 86 ? 5.807 -13.605 -9.420 1.00 90.81 86 ASP A C 1
ATOM 651 O O . ASP A 1 86 ? 4.936 -13.897 -8.607 1.00 90.81 86 ASP A O 1
ATOM 655 N N . TYR A 1 87 ? 6.795 -12.755 -9.122 1.00 89.69 87 TYR A N 1
ATOM 656 C CA . TYR A 1 87 ? 6.890 -12.103 -7.819 1.00 89.69 87 TYR A CA 1
ATOM 657 C C . TYR A 1 87 ? 5.803 -11.039 -7.610 1.00 89.69 87 TYR A C 1
ATOM 659 O O . TYR A 1 87 ? 5.244 -10.943 -6.521 1.00 89.69 87 TYR A O 1
ATOM 667 N N . TYR A 1 88 ? 5.517 -10.217 -8.626 1.00 89.75 88 TYR A N 1
ATOM 668 C CA . TYR A 1 88 ? 4.580 -9.093 -8.499 1.00 89.75 88 TYR A CA 1
ATOM 669 C C . TYR A 1 88 ? 3.120 -9.444 -8.839 1.00 89.75 88 TYR A C 1
ATOM 671 O O . TYR A 1 88 ? 2.228 -8.677 -8.487 1.00 89.75 88 TYR A O 1
ATOM 679 N N . ASP A 1 89 ? 2.855 -10.582 -9.487 1.00 89.25 89 ASP A N 1
ATOM 680 C CA . ASP A 1 89 ? 1.505 -11.149 -9.676 1.00 89.25 89 ASP A CA 1
ATOM 681 C C . ASP A 1 89 ? 1.092 -12.093 -8.528 1.00 89.25 89 ASP A C 1
ATOM 683 O O . ASP A 1 89 ? 0.100 -12.812 -8.643 1.00 89.25 89 ASP A O 1
ATOM 687 N N . ASP A 1 90 ? 1.854 -12.111 -7.429 1.00 84.31 90 ASP A N 1
ATOM 688 C CA . ASP A 1 90 ? 1.513 -12.831 -6.202 1.00 84.31 90 ASP A CA 1
ATOM 689 C C . ASP A 1 90 ? 0.407 -12.062 -5.446 1.00 84.31 90 ASP A C 1
ATOM 691 O O . ASP A 1 90 ? 0.616 -10.897 -5.082 1.00 84.31 90 ASP A O 1
ATOM 695 N N . PRO A 1 91 ? -0.777 -12.667 -5.214 1.00 76.94 91 PRO A N 1
ATOM 696 C CA . PRO A 1 91 ? -1.871 -12.013 -4.500 1.00 76.94 91 PRO A CA 1
ATOM 697 C C . PRO A 1 91 ? -1.573 -11.769 -3.012 1.00 76.94 91 PRO A C 1
ATOM 699 O O . PRO A 1 91 ? -2.323 -11.031 -2.377 1.00 76.94 91 PRO A O 1
ATOM 702 N N . GLY A 1 92 ? -0.496 -12.343 -2.465 1.00 81.81 92 GLY A N 1
ATOM 703 C CA . GLY A 1 92 ? -0.121 -12.196 -1.063 1.00 81.81 92 GLY A CA 1
ATOM 704 C C . GLY A 1 92 ? -0.598 -13.351 -0.180 1.00 81.81 92 GLY A C 1
ATOM 705 O O . GLY A 1 92 ? -0.870 -14.455 -0.649 1.00 81.81 92 GLY A O 1
ATOM 706 N N . ASP A 1 93 ? -0.641 -13.102 1.131 1.00 84.00 93 ASP A N 1
ATOM 707 C CA . ASP A 1 93 ? -0.986 -14.095 2.155 1.00 84.00 93 ASP A CA 1
ATOM 708 C C . ASP A 1 93 ? -2.339 -13.765 2.803 1.00 84.00 93 ASP A C 1
ATOM 710 O O . ASP A 1 93 ? -2.419 -12.907 3.688 1.00 84.00 93 ASP A O 1
ATOM 714 N N . ASP A 1 94 ? -3.382 -14.495 2.395 1.00 88.31 94 ASP A N 1
ATOM 715 C CA . ASP A 1 94 ? -4.746 -14.360 2.925 1.00 88.31 94 ASP A CA 1
ATOM 716 C C . ASP A 1 94 ? -4.789 -14.466 4.462 1.00 88.31 94 ASP A C 1
ATOM 718 O O . ASP A 1 94 ? -5.577 -13.782 5.117 1.00 88.31 94 ASP A O 1
ATOM 722 N N . ALA A 1 95 ? -3.920 -15.281 5.077 1.00 90.25 95 ALA A N 1
ATOM 723 C CA . ALA A 1 95 ? -3.912 -15.452 6.529 1.00 90.25 95 ALA A CA 1
ATOM 724 C C . ALA A 1 95 ? -3.449 -14.181 7.257 1.00 90.25 95 ALA A C 1
ATOM 726 O O . ALA A 1 95 ? -3.887 -13.905 8.379 1.00 90.25 95 ALA A O 1
ATOM 727 N N . LEU A 1 96 ? -2.564 -13.398 6.634 1.00 89.69 96 LEU A N 1
ATOM 728 C CA . LEU A 1 96 ? -2.096 -12.134 7.190 1.00 89.69 96 LEU A CA 1
ATOM 729 C C . LEU A 1 96 ? -3.158 -11.035 7.051 1.00 89.69 96 LEU A C 1
ATOM 731 O O . LEU A 1 96 ? -3.344 -10.256 7.990 1.00 89.69 96 LEU A O 1
ATOM 735 N N . ASP A 1 97 ? -3.886 -11.011 5.932 1.00 92.69 97 ASP A N 1
ATOM 736 C CA . ASP A 1 97 ? -5.035 -10.122 5.728 1.00 92.69 97 ASP A CA 1
ATOM 737 C C . ASP A 1 97 ? -6.142 -10.396 6.758 1.00 92.69 97 ASP A C 1
ATOM 739 O O . ASP A 1 97 ? -6.605 -9.479 7.446 1.00 92.69 97 ASP A O 1
ATOM 743 N N . GLU A 1 98 ? -6.520 -11.667 6.930 1.00 95.56 98 GLU A N 1
ATOM 744 C CA . GLU A 1 98 ? -7.516 -12.088 7.921 1.00 95.56 98 GLU A CA 1
ATOM 745 C C . GLU A 1 98 ? -7.089 -11.729 9.348 1.00 95.56 98 GLU A C 1
ATOM 747 O O . GLU A 1 98 ? -7.896 -11.226 10.137 1.00 95.56 98 GLU A O 1
ATOM 752 N N . LEU A 1 99 ? -5.810 -11.934 9.683 1.00 97.00 99 LEU A N 1
ATOM 753 C CA . LEU A 1 99 ? -5.266 -11.559 10.984 1.00 97.00 99 LEU A CA 1
ATOM 754 C C . LEU A 1 99 ? -5.359 -10.048 11.219 1.00 97.00 99 LEU A C 1
ATOM 756 O O . LEU A 1 99 ? -5.767 -9.625 12.302 1.00 97.00 99 LEU A O 1
ATOM 760 N N . ALA A 1 100 ? -4.999 -9.231 10.229 1.00 97.38 100 ALA A N 1
ATOM 761 C CA . ALA A 1 100 ? -5.074 -7.780 10.349 1.00 97.38 100 ALA A CA 1
ATOM 762 C C . ALA A 1 100 ? -6.520 -7.318 10.592 1.00 97.38 100 ALA A C 1
ATOM 764 O O . ALA A 1 100 ? -6.762 -6.537 11.514 1.00 97.38 100 ALA A O 1
ATOM 765 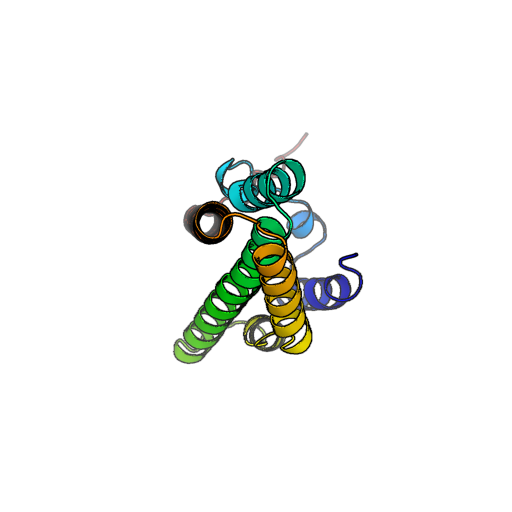N N . LEU A 1 101 ? -7.495 -7.868 9.860 1.00 98.00 101 LEU A N 1
ATOM 766 C CA . LEU A 1 101 ? -8.916 -7.575 10.076 1.00 98.00 101 LEU A CA 1
ATOM 767 C C . LEU A 1 101 ? -9.413 -8.033 11.453 1.00 98.00 101 LEU A C 1
ATOM 769 O O . LEU A 1 101 ? -10.154 -7.299 12.110 1.00 98.00 101 LEU A O 1
ATOM 773 N N . ALA A 1 102 ? -8.987 -9.208 11.921 1.00 98.50 102 ALA A N 1
ATOM 774 C CA . ALA A 1 102 ? -9.340 -9.703 13.249 1.00 98.50 102 ALA A CA 1
ATOM 775 C C . ALA A 1 102 ? -8.811 -8.781 14.362 1.00 98.50 102 ALA A C 1
ATOM 777 O O . ALA A 1 102 ? -9.538 -8.466 15.305 1.00 98.50 102 ALA A O 1
ATOM 778 N N . VAL A 1 103 ? -7.572 -8.292 14.235 1.00 98.62 103 VAL A N 1
ATOM 779 C CA . VAL A 1 103 ? -6.979 -7.337 15.188 1.00 98.62 103 VAL A CA 1
ATOM 780 C C . VAL A 1 103 ? -7.664 -5.971 15.111 1.00 98.62 103 VAL A C 1
ATOM 782 O O . VAL A 1 103 ? -7.862 -5.334 16.151 1.00 98.62 103 VAL A O 1
ATOM 785 N N . THR A 1 104 ? -8.066 -5.527 13.913 1.00 98.62 104 THR A N 1
ATOM 786 C CA . THR A 1 104 ? -8.893 -4.326 13.754 1.00 98.62 104 THR A CA 1
ATOM 787 C C . THR A 1 104 ? -10.208 -4.472 14.509 1.00 98.62 104 THR A C 1
ATOM 789 O O . THR A 1 104 ? -10.553 -3.582 15.284 1.00 98.62 104 THR A O 1
ATOM 792 N N . GLN A 1 105 ? -10.918 -5.589 14.328 1.00 98.69 105 GLN A N 1
ATOM 793 C CA . GLN A 1 105 ? -12.191 -5.827 15.004 1.00 98.69 105 GLN A CA 1
ATOM 794 C C . GLN A 1 105 ? -12.028 -5.875 16.530 1.00 98.69 105 GLN A C 1
ATOM 796 O O . GLN A 1 105 ? -12.813 -5.236 17.223 1.00 98.69 105 GLN A O 1
ATOM 801 N N . ASP A 1 106 ? -10.985 -6.532 17.055 1.00 98.81 106 ASP A N 1
ATOM 802 C CA . ASP A 1 106 ? -10.703 -6.534 18.502 1.00 98.81 106 ASP A CA 1
ATOM 803 C C . ASP A 1 106 ? -10.489 -5.111 19.048 1.00 98.81 106 ASP A C 1
ATOM 805 O O . ASP A 1 106 ? -11.010 -4.775 20.110 1.00 98.81 106 ASP A O 1
ATOM 809 N N . GLY A 1 107 ? -9.787 -4.239 18.315 1.00 98.56 107 GLY A N 1
ATOM 810 C CA . GLY A 1 107 ? -9.608 -2.839 18.720 1.00 98.56 107 GLY A CA 1
ATOM 811 C C . GLY A 1 107 ? -10.932 -2.068 18.758 1.00 98.56 107 GLY A C 1
ATOM 812 O O . GLY A 1 107 ? -11.228 -1.360 19.724 1.00 98.56 107 GLY A O 1
ATOM 813 N N . LEU A 1 108 ? -11.781 -2.263 17.746 1.00 98.75 108 LEU A N 1
ATOM 814 C CA . LEU A 1 108 ? -13.108 -1.643 17.684 1.00 98.75 108 LEU A CA 1
ATOM 815 C C . LEU A 1 108 ? -14.028 -2.135 18.810 1.00 98.75 108 LEU A C 1
ATOM 817 O O . LEU A 1 108 ? -14.703 -1.326 19.446 1.00 98.75 108 LEU A O 1
ATOM 821 N N . ASP A 1 109 ? -14.009 -3.434 19.112 1.00 98.75 109 ASP A N 1
ATOM 822 C CA . ASP A 1 109 ? -14.786 -4.027 20.208 1.00 98.75 109 ASP A CA 1
ATOM 823 C C . ASP A 1 109 ? -14.357 -3.480 21.584 1.00 98.75 109 ASP A C 1
ATOM 825 O O . ASP A 1 109 ? -15.148 -3.454 22.532 1.00 98.75 109 ASP A O 1
ATOM 829 N N . ARG A 1 110 ? -13.116 -2.988 21.694 1.00 98.06 110 ARG A N 1
ATOM 830 C CA . ARG A 1 110 ? -12.551 -2.343 22.892 1.00 98.06 110 ARG A CA 1
ATOM 831 C C . ARG A 1 110 ? -12.765 -0.830 22.940 1.00 98.06 110 ARG A C 1
ATOM 833 O O . ARG A 1 110 ? -12.424 -0.213 23.951 1.00 98.06 110 ARG A O 1
ATOM 840 N N . GLY A 1 111 ? -13.368 -0.251 21.903 1.00 98.56 111 GLY A N 1
ATOM 841 C CA . GLY A 1 111 ? -13.758 1.156 21.857 1.00 98.56 111 GLY A CA 1
ATOM 842 C C . GLY A 1 111 ? -12.824 2.079 21.074 1.00 98.56 111 GLY A C 1
ATOM 843 O O . GLY A 1 111 ? -12.954 3.294 21.230 1.00 98.56 111 GLY A O 1
ATOM 844 N N . ASP A 1 112 ? -11.918 1.550 20.244 1.00 98.69 112 ASP A N 1
ATOM 845 C CA . ASP A 1 112 ? -11.164 2.377 19.291 1.00 98.69 112 AS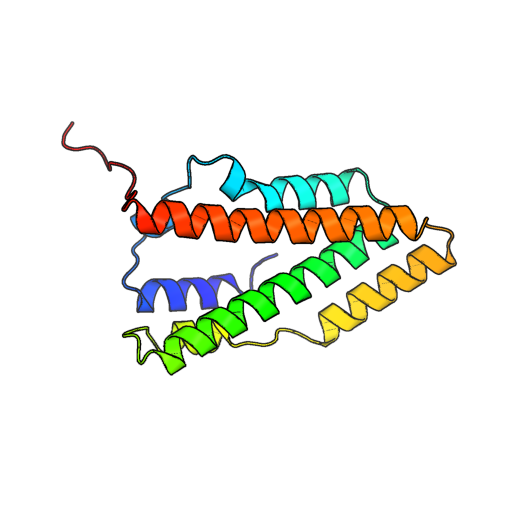P A CA 1
ATOM 846 C C . ASP A 1 112 ? -12.124 3.114 18.333 1.00 98.69 112 ASP A C 1
ATOM 848 O O . ASP A 1 112 ? -13.142 2.563 17.903 1.00 98.69 112 ASP A O 1
ATOM 852 N N . ASP A 1 113 ? -11.811 4.365 17.968 1.00 98.44 113 ASP A N 1
ATOM 853 C CA . ASP A 1 113 ? -12.661 5.146 17.060 1.00 98.44 113 ASP A CA 1
ATOM 854 C C . ASP A 1 113 ? -12.534 4.627 15.610 1.00 98.44 113 ASP A C 1
ATOM 856 O O . ASP A 1 113 ? -11.465 4.745 14.996 1.00 98.44 113 ASP A O 1
ATOM 860 N N . PRO A 1 114 ? -13.619 4.120 14.988 1.00 98.25 114 PRO A N 1
ATOM 861 C CA . PRO A 1 114 ? -13.576 3.659 13.602 1.00 98.25 114 PRO A CA 1
ATOM 862 C C . PRO A 1 114 ? -13.224 4.770 12.601 1.00 98.25 114 PRO A C 1
ATOM 864 O O . PRO A 1 114 ? -12.701 4.487 11.521 1.00 98.25 114 PRO A O 1
ATOM 867 N N . ARG A 1 115 ? -13.501 6.041 12.920 1.00 98.44 115 ARG A N 1
ATOM 868 C CA . ARG A 1 115 ? -13.164 7.176 12.045 1.00 98.44 115 ARG A CA 1
ATOM 869 C C . ARG A 1 115 ? -11.669 7.448 12.037 1.00 98.44 115 ARG A C 1
ATOM 871 O O . ARG A 1 115 ? -11.121 7.739 10.976 1.00 98.44 115 ARG A O 1
ATOM 878 N N . GLU A 1 116 ? -11.031 7.336 13.197 1.00 97.81 116 GLU A N 1
ATOM 879 C CA . GLU A 1 116 ? -9.582 7.440 13.339 1.00 97.81 116 GLU A CA 1
ATOM 880 C C . GLU A 1 116 ? -8.896 6.309 12.564 1.00 97.81 116 GLU A C 1
ATOM 882 O O . GLU A 1 116 ? -8.032 6.571 11.724 1.00 97.81 116 GLU A O 1
ATOM 887 N N . ALA A 1 117 ? -9.355 5.064 12.747 1.00 98.19 117 ALA A N 1
ATOM 888 C CA . ALA A 1 117 ? -8.801 3.916 12.035 1.00 98.19 117 ALA A CA 1
ATOM 889 C C . ALA A 1 117 ? -8.887 4.084 10.510 1.00 98.19 117 ALA A C 1
ATOM 891 O O . ALA A 1 117 ? -7.897 3.905 9.795 1.00 98.19 117 ALA A O 1
ATOM 892 N N . LEU A 1 118 ? -10.048 4.512 10.006 1.00 98.25 118 LEU A N 1
ATOM 893 C CA . LEU A 1 118 ? -10.245 4.770 8.580 1.00 98.25 118 LEU A CA 1
ATOM 894 C C . LEU A 1 118 ? -9.375 5.925 8.062 1.00 98.25 118 LEU A C 1
ATOM 896 O O . LEU A 1 118 ? -8.896 5.879 6.928 1.00 98.25 118 LEU A O 1
ATOM 900 N N . PHE A 1 119 ? -9.178 6.970 8.866 1.00 97.94 119 PHE A N 1
ATOM 901 C CA . PHE A 1 119 ? -8.322 8.098 8.510 1.00 97.94 119 PHE A CA 1
ATOM 902 C C . PHE A 1 119 ? -6.861 7.665 8.329 1.00 97.94 119 PHE A C 1
ATOM 904 O O . PHE A 1 119 ? -6.256 7.985 7.303 1.00 97.94 119 PHE A O 1
ATOM 911 N N . HIS A 1 120 ? -6.317 6.881 9.262 1.00 97.88 120 HIS A N 1
ATOM 912 C CA . HIS A 1 120 ? -4.956 6.349 9.155 1.00 97.88 120 HIS A CA 1
ATOM 913 C C . HIS A 1 120 ? -4.793 5.387 7.976 1.00 97.88 120 HIS A C 1
ATOM 915 O O . HIS A 1 120 ? -3.835 5.515 7.213 1.00 97.88 120 HIS A O 1
ATOM 921 N N . ALA A 1 121 ? -5.756 4.487 7.772 1.00 97.69 121 ALA A N 1
ATOM 922 C CA . ALA A 1 121 ? -5.757 3.558 6.646 1.00 97.69 121 ALA A CA 1
ATOM 923 C C . ALA A 1 121 ? -5.706 4.281 5.290 1.00 97.69 121 ALA A C 1
ATOM 925 O O . ALA A 1 121 ? -4.870 3.972 4.441 1.00 97.69 121 ALA A O 1
ATOM 926 N N . ARG A 1 122 ? -6.533 5.320 5.112 1.00 97.31 122 ARG A N 1
ATOM 927 C CA . ARG A 1 122 ? -6.505 6.164 3.905 1.00 97.31 122 ARG A CA 1
ATOM 928 C C . ARG A 1 122 ? -5.171 6.875 3.730 1.00 97.31 122 ARG A C 1
ATOM 930 O O . ARG A 1 122 ? -4.639 6.903 2.627 1.00 97.31 122 ARG A O 1
ATOM 937 N N . ARG A 1 123 ? -4.596 7.406 4.813 1.00 96.88 123 ARG A N 1
ATOM 938 C CA . ARG A 1 123 ? -3.299 8.086 4.746 1.00 96.88 123 ARG A CA 1
ATOM 939 C C . ARG A 1 123 ? -2.185 7.143 4.289 1.00 96.88 123 ARG A C 1
ATOM 941 O O . ARG A 1 123 ? -1.294 7.591 3.564 1.00 96.88 123 ARG A O 1
ATOM 948 N N . VAL A 1 124 ? -2.225 5.874 4.694 1.00 97.19 124 VAL A N 1
ATOM 949 C CA . VAL A 1 124 ? -1.285 4.849 4.221 1.00 97.19 124 VAL A CA 1
ATOM 950 C C . VAL A 1 124 ? -1.493 4.554 2.738 1.00 97.19 124 VAL A C 1
ATOM 952 O O . VAL A 1 124 ? -0.520 4.622 1.990 1.00 97.19 124 VAL A O 1
ATOM 955 N N . ALA A 1 125 ? -2.737 4.356 2.294 1.00 96.44 125 ALA A N 1
ATOM 956 C CA . ALA A 1 125 ? -3.050 4.166 0.876 1.00 96.44 125 ALA A CA 1
ATOM 957 C C . ALA A 1 125 ? -2.533 5.325 0.002 1.00 96.44 125 ALA A C 1
ATOM 959 O O . ALA A 1 125 ? -1.796 5.098 -0.956 1.00 96.44 125 ALA A O 1
ATOM 960 N N . ASP A 1 126 ? -2.842 6.571 0.375 1.00 96.94 126 ASP A N 1
ATOM 961 C CA . ASP A 1 126 ? -2.394 7.765 -0.355 1.00 96.94 126 ASP A CA 1
ATOM 962 C C . ASP A 1 126 ? -0.862 7.871 -0.390 1.00 96.94 126 ASP A C 1
ATOM 964 O O . ASP A 1 126 ? -0.274 8.265 -1.396 1.00 96.94 126 ASP A O 1
ATOM 968 N N . SER A 1 127 ? -0.195 7.496 0.707 1.00 96.62 127 SER A N 1
ATOM 969 C CA . SER A 1 127 ? 1.271 7.520 0.783 1.00 96.62 127 SER A CA 1
ATOM 970 C C . SER A 1 127 ? 1.921 6.474 -0.106 1.00 96.62 127 SER A C 1
ATOM 972 O O . SER A 1 127 ? 2.979 6.742 -0.667 1.00 96.62 127 SER A O 1
ATOM 974 N N . LEU A 1 128 ? 1.317 5.293 -0.223 1.00 94.38 128 LEU A N 1
ATOM 975 C CA . LEU A 1 128 ? 1.824 4.239 -1.090 1.00 94.38 128 LEU A CA 1
ATOM 976 C C . LEU A 1 128 ? 1.652 4.618 -2.568 1.00 94.38 128 LEU A C 1
ATOM 978 O O . LEU A 1 128 ? 2.567 4.429 -3.364 1.00 94.38 128 LEU A O 1
ATOM 982 N N . LEU A 1 129 ? 0.525 5.239 -2.930 1.00 92.19 129 LEU A N 1
ATOM 983 C CA . LEU A 1 129 ? 0.319 5.791 -4.275 1.00 92.19 129 LEU A CA 1
ATOM 984 C C . LEU A 1 129 ? 1.343 6.880 -4.626 1.00 92.19 129 LEU A C 1
ATOM 986 O O . LEU A 1 129 ? 1.810 6.942 -5.763 1.00 92.19 129 LEU A O 1
ATOM 990 N N . GLU A 1 130 ? 1.728 7.710 -3.656 1.00 94.75 130 GLU A N 1
ATOM 991 C CA . GLU A 1 130 ? 2.775 8.716 -3.847 1.00 94.75 130 GLU A CA 1
ATOM 992 C C . GLU A 1 130 ? 4.143 8.087 -4.149 1.00 94.75 130 GLU A C 1
ATOM 994 O O . GLU A 1 130 ? 4.847 8.575 -5.033 1.00 94.75 130 GLU A O 1
ATOM 999 N N . VAL A 1 131 ? 4.491 6.969 -3.498 1.00 91.75 131 VAL A N 1
ATOM 1000 C CA . VAL A 1 131 ? 5.725 6.221 -3.805 1.00 91.75 131 VAL A CA 1
ATOM 1001 C C . VAL A 1 131 ? 5.730 5.772 -5.267 1.00 91.75 131 VAL A C 1
ATOM 1003 O O . VAL A 1 131 ? 6.697 6.027 -5.983 1.00 91.75 131 VAL A O 1
ATOM 1006 N N . TRP A 1 132 ? 4.632 5.181 -5.750 1.00 88.56 132 TRP A N 1
ATOM 1007 C CA . TRP A 1 132 ? 4.515 4.763 -7.153 1.00 88.56 132 TRP A CA 1
ATOM 1008 C C . TRP A 1 132 ? 4.630 5.934 -8.132 1.00 88.56 132 TRP A C 1
ATOM 1010 O O . TRP A 1 132 ? 5.264 5.812 -9.185 1.00 88.56 132 TRP A O 1
ATOM 1020 N N . ARG A 1 133 ? 4.038 7.082 -7.785 1.00 91.44 133 ARG A N 1
ATOM 1021 C CA . ARG A 1 133 ? 4.100 8.301 -8.597 1.00 91.44 133 ARG A CA 1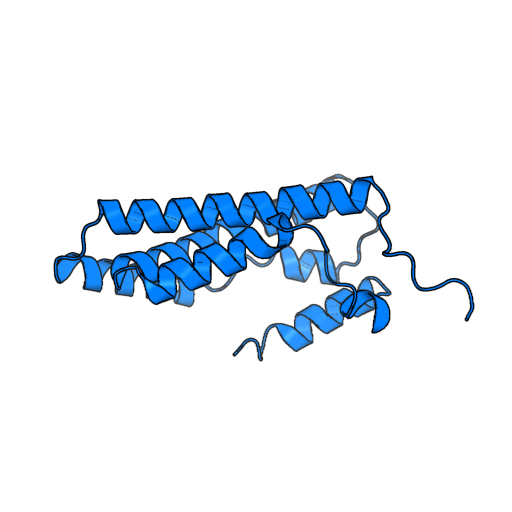
ATOM 1022 C C . ARG A 1 133 ? 5.532 8.819 -8.724 1.00 91.44 133 ARG A C 1
ATOM 1024 O O . ARG A 1 133 ? 5.945 9.166 -9.830 1.00 91.44 133 ARG A O 1
ATOM 1031 N N . VAL A 1 134 ? 6.272 8.867 -7.617 1.00 92.19 134 VAL A N 1
ATOM 1032 C CA . VAL A 1 134 ? 7.671 9.319 -7.591 1.00 92.19 134 VAL A CA 1
ATOM 1033 C C . VAL A 1 134 ? 8.567 8.354 -8.354 1.00 92.19 134 VAL A C 1
ATOM 1035 O O . VAL A 1 134 ? 9.243 8.792 -9.280 1.00 92.19 134 VAL A O 1
ATOM 1038 N N . ALA A 1 135 ? 8.479 7.051 -8.072 1.00 87.31 135 ALA A N 1
ATOM 1039 C CA . ALA A 1 135 ? 9.275 6.037 -8.765 1.00 87.31 135 ALA A CA 1
ATOM 1040 C C . ALA A 1 135 ? 9.066 6.083 -10.291 1.00 87.31 135 ALA A C 1
ATOM 1042 O O . ALA A 1 135 ? 10.016 6.012 -11.070 1.00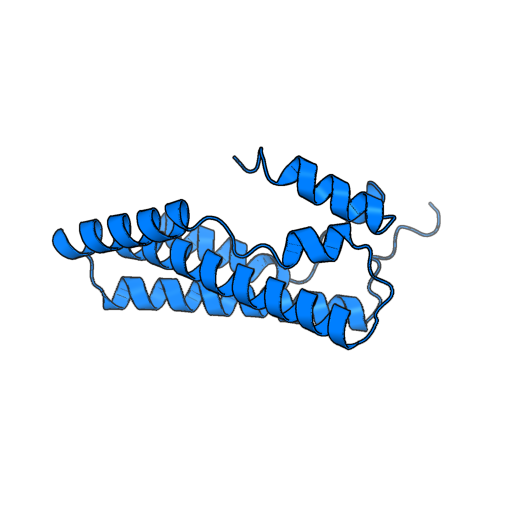 87.31 135 ALA A O 1
ATOM 1043 N N . SER A 1 136 ? 7.821 6.283 -10.737 1.00 87.44 136 SER A N 1
ATOM 1044 C CA . SER A 1 136 ? 7.503 6.426 -12.165 1.00 87.44 136 SER A CA 1
ATOM 1045 C C . SER A 1 136 ? 8.100 7.699 -12.781 1.00 87.44 136 SER A C 1
ATOM 1047 O O . SER A 1 136 ? 8.526 7.690 -13.936 1.00 87.44 136 SER A O 1
ATOM 1049 N N . ALA A 1 137 ? 8.128 8.807 -12.034 1.00 89.25 137 ALA A N 1
ATOM 1050 C CA . ALA A 1 137 ? 8.704 10.069 -12.493 1.00 89.25 137 ALA A CA 1
ATOM 1051 C C . ALA A 1 137 ? 10.242 10.014 -12.563 1.00 89.25 137 ALA A C 1
ATOM 1053 O O . ALA A 1 137 ? 10.832 10.493 -13.536 1.00 89.25 137 ALA A O 1
ATOM 1054 N N . GLU A 1 138 ? 10.892 9.397 -11.575 1.00 87.06 138 GLU A N 1
ATOM 1055 C CA . GLU A 1 138 ? 12.342 9.166 -11.567 1.00 87.06 138 GLU A CA 1
ATOM 1056 C C . GLU A 1 138 ? 12.762 8.278 -12.748 1.00 87.06 138 GLU A C 1
ATOM 1058 O O . GLU A 1 138 ? 13.667 8.640 -13.506 1.00 87.06 138 GLU A O 1
ATOM 1063 N N . ALA A 1 139 ? 12.021 7.194 -13.005 1.00 81.50 139 ALA A N 1
ATOM 1064 C CA . ALA A 1 139 ? 12.247 6.330 -14.162 1.00 81.50 139 ALA A CA 1
ATOM 1065 C C . ALA A 1 139 ? 12.103 7.081 -15.501 1.00 81.50 139 ALA A C 1
ATOM 1067 O O . ALA A 1 139 ? 12.932 6.924 -16.399 1.00 81.50 139 ALA A O 1
ATOM 1068 N N . ALA A 1 140 ? 11.086 7.939 -15.641 1.00 83.00 140 ALA A N 1
ATOM 1069 C CA . ALA A 1 140 ? 10.847 8.703 -16.869 1.00 83.00 140 ALA A CA 1
ATOM 1070 C C . ALA A 1 140 ? 11.918 9.771 -17.149 1.00 83.00 140 ALA A C 1
ATOM 1072 O O . ALA A 1 140 ? 12.138 10.142 -18.303 1.00 83.00 140 ALA A O 1
ATOM 1073 N N . THR A 1 141 ? 12.574 10.282 -16.106 1.00 80.25 141 THR A N 1
ATOM 1074 C CA . THR A 1 141 ? 13.619 11.308 -16.232 1.00 80.25 141 THR A CA 1
ATOM 1075 C C . THR A 1 141 ? 15.021 10.723 -16.380 1.00 80.25 141 THR A C 1
ATOM 1077 O O . THR A 1 141 ? 15.966 11.477 -16.610 1.00 80.25 141 THR A O 1
ATOM 1080 N N . GLY A 1 142 ? 15.166 9.394 -16.307 1.00 64.44 142 GLY A N 1
ATOM 1081 C CA . GLY A 1 142 ? 16.452 8.719 -16.444 1.00 64.44 142 GLY A CA 1
ATOM 1082 C C . GLY A 1 142 ? 17.437 9.081 -15.334 1.00 64.44 142 GLY A C 1
ATOM 1083 O O . GLY A 1 142 ? 18.642 9.048 -15.582 1.00 64.44 142 GLY A O 1
ATOM 1084 N N . HIS A 1 143 ? 16.943 9.442 -14.140 1.00 50.69 143 HIS A N 1
ATOM 1085 C CA . HIS A 1 143 ? 17.778 9.642 -12.956 1.00 50.69 143 HIS A CA 1
ATOM 1086 C C . HIS A 1 143 ? 18.400 8.297 -12.552 1.00 50.69 143 HIS A C 1
ATOM 1088 O O . HIS A 1 143 ? 17.914 7.596 -11.678 1.00 50.69 143 HIS A O 1
ATOM 1094 N N . ARG A 1 144 ? 19.495 7.927 -13.220 1.00 50.69 144 ARG A N 1
ATOM 1095 C CA . ARG A 1 144 ? 20.620 7.329 -12.515 1.00 50.69 144 ARG A CA 1
ATOM 1096 C C . ARG A 1 144 ? 21.262 8.483 -11.776 1.00 50.69 144 ARG A C 1
ATOM 1098 O O . ARG A 1 144 ? 21.671 9.456 -12.420 1.00 50.69 144 ARG A O 1
ATOM 1105 N N . THR A 1 145 ? 21.301 8.419 -10.452 1.00 43.59 145 THR A N 1
ATOM 1106 C CA . THR A 1 145 ? 22.102 9.345 -9.657 1.00 43.59 145 THR A CA 1
ATOM 1107 C C . THR A 1 145 ? 23.474 9.460 -10.328 1.00 43.59 145 THR A C 1
ATOM 1109 O O . THR A 1 145 ? 24.038 8.429 -10.700 1.00 43.59 145 THR A O 1
ATOM 1112 N N . PRO A 1 146 ? 24.008 10.667 -10.596 1.00 36.31 146 PRO A N 1
ATOM 1113 C CA . PRO A 1 146 ? 25.308 10.798 -11.235 1.00 36.31 146 PRO A CA 1
ATOM 1114 C C . PRO A 1 146 ? 26.373 10.217 -10.297 1.00 36.31 146 PRO A C 1
ATOM 1116 O O . PRO A 1 146 ? 26.907 10.898 -9.419 1.00 36.31 146 PRO A O 1
ATOM 1119 N N . GLY A 1 147 ? 26.665 8.931 -10.480 1.00 37.81 147 GLY A N 1
ATOM 1120 C CA . GLY A 1 147 ? 27.794 8.229 -9.905 1.00 37.81 147 GLY A CA 1
ATOM 1121 C C . GLY A 1 147 ? 29.059 8.858 -10.458 1.00 37.81 147 GLY A C 1
ATOM 1122 O O . GLY A 1 147 ? 29.502 8.530 -11.551 1.00 37.81 147 GLY A O 1
ATOM 1123 N N . LYS A 1 148 ? 29.568 9.849 -9.720 1.00 44.44 148 LYS A N 1
ATOM 1124 C CA . LYS A 1 148 ? 30.947 10.352 -9.708 1.00 44.44 148 LYS A CA 1
ATOM 1125 C C . LYS A 1 148 ? 31.756 10.016 -10.968 1.00 44.44 148 LYS A C 1
ATOM 1127 O O . LYS A 1 148 ? 32.569 9.092 -10.971 1.00 44.44 148 LYS A O 1
ATOM 1132 N N . GLU A 1 149 ? 31.639 10.849 -11.999 1.00 38.97 149 GLU A N 1
ATOM 1133 C CA . GLU A 1 149 ? 32.727 10.969 -12.967 1.00 38.97 149 GLU A CA 1
ATOM 1134 C C . GLU A 1 149 ? 33.982 11.454 -12.221 1.00 38.97 149 GLU A C 1
ATOM 1136 O O . GLU A 1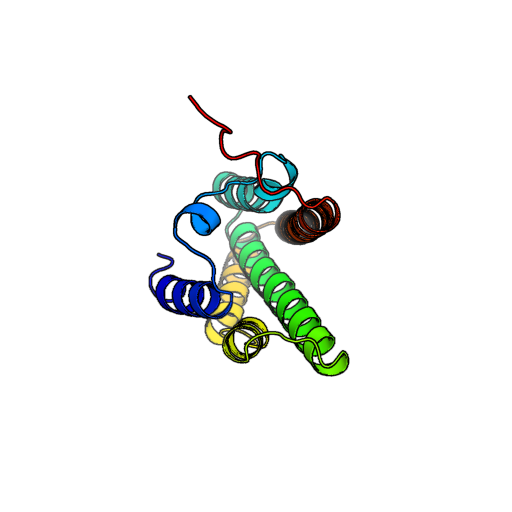 149 ? 34.049 12.591 -11.762 1.00 38.97 149 GLU A O 1
ATOM 1141 N N . ASN A 1 150 ? 34.962 10.557 -12.086 1.00 40.78 150 ASN A N 1
ATOM 1142 C CA . ASN A 1 150 ? 36.368 10.818 -11.776 1.00 40.78 150 ASN A CA 1
ATOM 1143 C C . ASN A 1 150 ? 36.673 11.880 -10.700 1.00 40.78 150 ASN A C 1
ATOM 1145 O O . ASN A 1 150 ? 36.943 13.040 -11.027 1.00 40.78 150 ASN A O 1
ATOM 1149 N N . ARG A 1 151 ? 36.853 11.441 -9.446 1.00 37.12 151 ARG A N 1
ATOM 1150 C CA . ARG A 1 151 ? 38.042 11.814 -8.653 1.00 37.12 151 ARG A CA 1
ATOM 1151 C C . ARG A 1 151 ? 38.231 10.991 -7.389 1.00 37.12 151 ARG A C 1
ATOM 1153 O O . ARG A 1 151 ? 37.239 10.803 -6.655 1.00 37.12 151 ARG A O 1
#

Secondary structure (DSSP, 8-state):
--TTHHHHHHHHHHHTT--HHHHH-----GGGGHHHHHHHHHHHH--HHHHHHHHHHHHHHHHHHHHHHHHHHHHTT----HHHHHHHT----HHHHHHHHHHHHHHHHTT--HHHHHHHHHHHHHHHHHHHHHHHHHHHHT---------

pLDDT: mean 88.28, std 14.54, range [35.19, 98.81]

Sequence (151 aa):
VVREATPKLLHVARSLHMDEEDLTDWSTELGAYSFHGAASWVAASGSQAAAALAAHTDMQVYYAGASAVARRLRDMDAEVPQEFIDYYDDPGDDALDELALAVTQDGLDRGDDPREALFHARRVADSLLEVWRVASAEAATGHRTPGKENR

Foldseek 3Di:
DCPPVVVLVVVQCVQVVHDPLNVPDDDPDPLLCQLVVLLVCCVVPNFQLQNLLLVLLLLQLQLVVLLVVLVVCVVVVHPGDVSSSVVSNDSDDPVSNVVSVVSNVVRVVVPGDPVRSVVSNVSNSVSVVSSVVVVVVCVVVVPPPPPDDDD